Protein 8OM6 (pdb70)

Nearest PDB structures (foldseek):
  8om6-assembly1_A  TM=1.008E+00  e=1.829E-27  Homo sapiens
  8hu7-assembly1_A  TM=9.558E-01  e=2.546E-23  Homo sapiens
  8hue-assembly1_A  TM=9.552E-01  e=3.948E-23  Homo sapiens
  1ev2-assembly1_A  TM=9.806E-01  e=1.393E-22  Homo sapiens
  4fgf-assembly1_A  TM=9.990E-01  e=3.352E-21  Homo sapiens

InterPro domains:
  IPR002209 Fibroblast growth factor family [PF00167] (163-282)
  IPR002209 Fibroblast growth factor family [PR00263] (163-175)
  IPR002209 Fibroblast growth factor family [PR00263] (195-209)
  IPR002209 Fibroblast growth factor family [PR00263] (215-227)
  IPR002209 Fibroblast growth factor family [PR00263] (231-250)
  IPR002209 Fibroblast growth factor family [PS00247] (222-245)
  IPR002209 Fibroblast growth factor family [PTHR11486] (141-287)
  IPR002209 Fibroblast growth factor family [SM00442] (159-285)
  IPR008996 Cytokine IL1/FGF [SSF50353] (136-286)

Structure (mmCIF, N/CA/C/O backbone):
data_8OM6
#
_entry.id   8OM6
#
_cell.length_a   117.510
_cell.length_b   38.670
_cell.length_c   34.260
_cell.angle_alpha   90.00
_cell.angle_beta   104.64
_cell.angle_gamma   90.00
#
_symmetry.space_group_name_H-M   'C 1 2 1'
#
loop_
_entity.id
_entity.type
_entity.pdbx_description
1 polymer 'Fibroblast growth factor 2'
2 water water
#
loop_
_atom_site.group_PDB
_atom_site.id
_atom_site.type_symbol
_atom_site.label_atom_id
_atom_site.label_alt_id
_atom_site.label_comp_id
_atom_site.label_asym_id
_atom_site.label_entity_id
_atom_site.label_seq_id
_atom_site.pdbx_PDB_ins_code
_atom_site.Cartn_x
_atom_site.Cartn_y
_atom_site.Cartn_z
_atom_site.occupancy
_atom_site.B_iso_or_equiv
_atom_site.auth_seq_id
_atom_site.auth_comp_id
_atom_site.auth_asym_id
_atom_site.auth_atom_id
_atom_site.pdbx_PDB_model_num
ATOM 1 N N . PHE A 1 41 ? 0.168 -6.664 -18.414 1.00 38.36 21 PHE A N 1
ATOM 2 C CA . PHE A 1 41 ? -1.059 -7.446 -18.282 1.00 40.61 21 PHE A CA 1
ATOM 3 C C . PHE A 1 41 ? -2.293 -6.547 -18.217 1.00 39.05 21 PHE A C 1
ATOM 4 O O . PHE A 1 41 ? -2.247 -5.465 -17.629 1.00 43.68 21 PHE A O 1
ATOM 12 N N . PRO A 1 42 ? -3.392 -6.995 -18.821 1.00 36.63 22 PRO A N 1
ATOM 13 C CA . PRO A 1 42 ? -4.620 -6.195 -18.836 1.00 38.65 22 PRO A CA 1
ATOM 14 C C . PRO A 1 42 ? -5.189 -6.039 -17.437 1.00 43.36 22 PRO A C 1
ATOM 15 O O . PRO A 1 42 ? -4.797 -6.767 -16.511 1.00 35.83 22 PRO A O 1
ATOM 19 N N . PRO A 1 43 ? -6.111 -5.093 -17.242 1.00 43.09 23 PRO A N 1
ATOM 20 C CA . PRO A 1 43 ? -6.683 -4.885 -15.906 1.00 43.37 23 PRO A CA 1
ATOM 21 C C . PRO A 1 43 ? -7.370 -6.139 -15.388 1.00 42.94 23 PRO A C 1
ATOM 22 O O . PRO A 1 43 ? -7.947 -6.922 -16.147 1.00 39.43 23 PRO A O 1
ATOM 26 N N . GLY A 1 44 ? -7.298 -6.322 -14.070 1.00 43.91 24 GLY A N 1
ATOM 27 C CA . GLY A 1 44 ? -7.900 -7.463 -13.416 1.00 34.68 24 GLY A CA 1
ATOM 28 C C . GLY A 1 44 ? -7.069 -8.727 -13.423 1.00 34.60 24 GLY A C 1
ATOM 29 O O . GLY A 1 44 ? -7.536 -9.754 -12.912 1.00 36.98 24 GLY A O 1
ATOM 30 N N . HIS A 1 45 ? -5.853 -8.688 -13.979 1.00 31.87 25 HIS A N 1
ATOM 31 C CA . HIS A 1 45 ? -5.040 -9.897 -14.079 1.00 26.44 25 HIS A CA 1
ATOM 32 C C . HIS A 1 45 ? -4.646 -10.415 -12.700 1.00 33.85 25 HIS A C 1
ATOM 33 O O . HIS A 1 45 ? -4.823 -11.600 -12.396 1.00 33.10 25 HIS A O 1
ATOM 40 N N . PHE A 1 46 ? -4.100 -9.543 -11.858 1.00 35.22 26 PHE A N 1
ATOM 41 C CA . PHE A 1 46 ? -3.695 -9.920 -10.511 1.00 33.34 26 PHE A CA 1
ATOM 42 C C . PHE A 1 46 ? -4.859 -9.693 -9.552 1.00 39.54 26 PHE A C 1
ATOM 43 O O . PHE A 1 46 ? -5.420 -8.594 -9.493 1.00 42.59 26 PHE A O 1
ATOM 51 N N . LY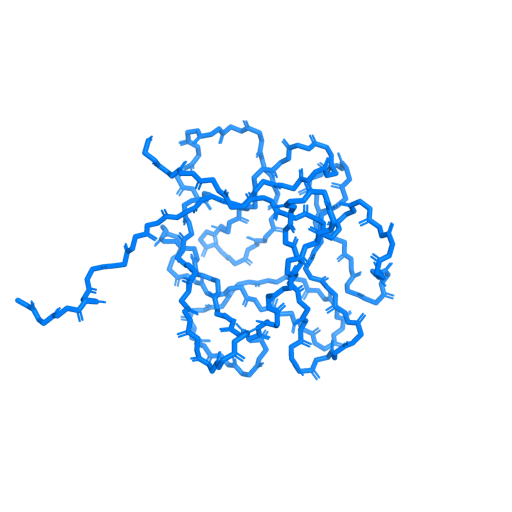S A 1 47 ? -5.235 -10.742 -8.826 1.00 36.67 27 LYS A N 1
ATOM 52 C CA . LYS A 1 47 ? -6.391 -10.694 -7.940 1.00 34.17 27 LYS A CA 1
ATOM 53 C C . LYS A 1 47 ? -5.973 -10.248 -6.544 1.00 37.16 27 LYS A C 1
ATOM 54 O O . LYS A 1 47 ? -4.973 -10.723 -5.998 1.00 3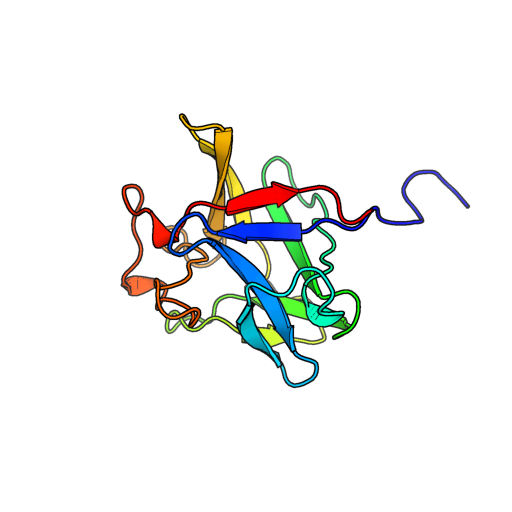5.78 27 LYS A O 1
ATOM 60 N N . ASP A 1 48 ? -6.756 -9.342 -5.968 1.00 35.36 28 ASP A N 1
ATOM 61 C CA . ASP A 1 48 ? -6.469 -8.798 -4.645 1.00 33.17 28 ASP A CA 1
ATOM 62 C C . ASP A 1 48 ? -6.968 -9.760 -3.570 1.00 30.62 28 ASP A C 1
ATOM 63 O O . ASP A 1 48 ? -8.167 -10.054 -3.530 1.00 37.70 28 ASP A O 1
ATOM 68 N N . PRO A 1 49 ? -6.105 -10.262 -2.692 1.00 23.75 29 PRO A N 1
ATOM 69 C CA . PRO A 1 49 ? -6.563 -11.226 -1.684 1.00 27.33 29 PRO A CA 1
ATOM 70 C C . PRO A 1 49 ? -7.317 -10.560 -0.541 1.00 27.20 29 PRO A C 1
ATOM 71 O O . PRO A 1 49 ? -7.145 -9.376 -0.243 1.00 26.82 29 PRO A O 1
ATOM 75 N N . LYS A 1 50 ? -8.169 -11.357 0.107 1.00 21.12 30 LYS A N 1
ATOM 76 C CA . LYS A 1 50 ? -8.988 -10.878 1.208 1.00 21.83 30 LYS A CA 1
ATOM 77 C C . LYS A 1 50 ? -9.057 -11.951 2.282 1.00 17.89 30 LYS A C 1
ATOM 78 O O . LYS A 1 50 ? -8.762 -13.120 2.040 1.00 19.69 30 LYS A O 1
ATOM 84 N N . LEU A 1 51 ? -9.435 -11.536 3.488 1.00 18.25 31 LEU A N 1
ATOM 85 C CA . LEU A 1 51 ? -9.780 -12.458 4.563 1.00 17.80 31 LEU A CA 1
ATOM 86 C C . LEU A 1 51 ? -11.288 -12.412 4.747 1.00 19.15 31 LEU A C 1
ATOM 87 O O . LEU A 1 51 ? -11.920 -11.394 4.453 1.00 19.64 31 LEU A O 1
ATOM 92 N N . LEU A 1 52 ? -11.864 -13.518 5.221 1.00 16.82 32 LEU A N 1
ATOM 93 C CA . LEU A 1 52 ? -13.284 -13.549 5.587 1.00 17.95 32 LEU A CA 1
ATOM 94 C C . LEU A 1 52 ? -13.392 -13.877 7.072 1.00 17.07 32 LEU A C 1
ATOM 95 O O . LEU A 1 52 ? -13.137 -15.019 7.478 1.00 17.19 32 LEU A O 1
ATOM 100 N N . TYR A 1 53 ? -13.819 -12.894 7.866 1.00 16.67 33 TYR A N 1
ATOM 101 C CA . TYR A 1 53 ? -13.872 -13.010 9.321 1.00 17.12 33 TYR A CA 1
ATOM 102 C C . TYR A 1 53 ? -15.289 -13.371 9.747 1.00 17.20 33 TYR A C 1
ATOM 103 O O . TYR A 1 53 ? -16.227 -12.585 9.539 1.00 16.93 33 TYR A O 1
ATOM 112 N N . CYS A 1 54 ? -15.445 -14.560 10.333 1.00 17.20 34 CYS A N 1
ATOM 113 C CA . CYS A 1 54 ? -16.753 -15.010 10.789 1.00 19.54 34 CYS A CA 1
ATOM 114 C C . CYS A 1 54 ? -17.081 -14.417 12.149 1.00 20.48 34 CYS A C 1
ATOM 115 O O . CYS A 1 54 ? -16.309 -14.568 13.108 1.00 22.32 34 CYS A O 1
ATOM 118 N N . LYS A 1 55 ? -18.236 -13.765 12.237 1.00 21.82 35 LYS A N 1
ATOM 119 C CA . LYS A 1 55 ? -18.648 -13.156 13.494 1.00 22.37 35 LYS A CA 1
ATOM 120 C C . LYS A 1 55 ? -18.847 -14.184 14.596 1.00 21.90 35 LYS A C 1
ATOM 121 O O . LYS A 1 55 ? -18.712 -13.840 15.778 1.00 25.30 35 LYS A O 1
ATOM 127 N N . ASN A 1 56 ? -19.113 -15.443 14.250 1.00 22.95 36 ASN A N 1
ATOM 128 C CA . ASN A 1 56 ? -19.473 -16.477 15.224 1.00 22.58 36 ASN A CA 1
ATOM 129 C C . ASN A 1 56 ? -18.199 -17.087 15.811 1.00 24.81 36 ASN A C 1
ATOM 130 O O . ASN A 1 56 ? -17.714 -18.136 15.386 1.00 29.87 36 ASN A O 1
ATOM 135 N N . GLY A 1 57 ? -17.655 -16.411 16.824 1.00 24.40 37 GLY A N 1
ATOM 136 C CA . GLY A 1 57 ? -16.420 -16.828 17.457 1.00 27.03 37 GLY A CA 1
ATOM 137 C C . GLY A 1 57 ? -15.186 -16.086 16.994 1.00 24.45 37 GLY A C 1
ATOM 138 O O . GLY A 1 57 ? -14.129 -16.220 17.629 1.00 25.04 37 GLY A O 1
ATOM 139 N N . GLY A 1 58 ? -15.281 -15.317 15.911 1.00 22.97 38 GLY A N 1
ATOM 140 C CA . GLY A 1 58 ? -14.170 -14.521 15.440 1.00 22.42 38 GLY A CA 1
ATOM 141 C C . GLY A 1 58 ? -13.075 -15.343 14.800 1.00 23.98 38 GLY A C 1
ATOM 142 O O . GLY A 1 58 ? -11.909 -15.255 15.194 1.00 27.37 38 GLY A O 1
ATOM 143 N N . PHE A 1 59 ? -13.433 -16.149 13.804 1.00 20.60 39 PHE A N 1
ATOM 144 C CA . PHE A 1 59 ? -12.500 -16.999 13.086 1.00 22.01 39 PHE A CA 1
ATOM 145 C C . PHE A 1 59 ? -12.397 -16.532 11.646 1.00 18.45 39 PHE A C 1
ATOM 146 O O . PHE A 1 59 ? -13.410 -16.198 11.017 1.00 21.36 39 PHE A O 1
ATOM 154 N N . PHE A 1 60 ? -11.191 -16.558 11.113 1.00 19.08 40 PHE A N 1
ATOM 155 C CA . PHE A 1 60 ? -11.005 -16.368 9.683 1.00 17.10 40 PHE A CA 1
ATOM 156 C C . PHE A 1 60 ? -11.233 -17.688 8.975 1.00 20.30 40 PHE A C 1
ATOM 157 O O . PHE A 1 60 ? -10.758 -18.736 9.421 1.00 21.39 40 PHE A O 1
ATOM 165 N N . LEU A 1 61 ? -11.984 -17.642 7.871 1.00 18.24 41 LEU A N 1
ATOM 166 C CA . LEU A 1 61 ? -12.211 -18.835 7.075 1.00 16.84 41 LEU A CA 1
ATOM 167 C C . LEU A 1 61 ? -10.888 -19.330 6.503 1.00 16.42 41 LEU A C 1
ATOM 168 O O . LEU A 1 61 ? -10.101 -18.549 5.958 1.00 17.81 41 LEU A O 1
ATOM 173 N N . ARG A 1 62 ? -10.661 -20.634 6.603 1.00 19.21 42 ARG A N 1
ATOM 174 C CA . ARG A 1 62 ? -9.379 -21.234 6.256 1.00 18.63 42 ARG A CA 1
ATOM 175 C C . ARG A 1 62 ? -9.611 -22.404 5.315 1.00 19.08 42 ARG A C 1
ATOM 176 O O . ARG A 1 62 ? -10.462 -23.259 5.586 1.00 21.44 42 ARG A O 1
ATOM 184 N N . ILE A 1 63 ? -8.854 -22.453 4.223 1.00 19.48 43 ILE A N 1
ATOM 185 C CA . ILE A 1 63 ? -8.958 -23.508 3.225 1.00 19.35 43 ILE A CA 1
ATOM 186 C C . ILE A 1 63 ? -7.618 -24.241 3.177 1.00 20.87 43 ILE A C 1
ATOM 187 O O . ILE A 1 63 ? -6.593 -23.658 2.792 1.00 22.30 43 ILE A O 1
ATOM 192 N N . HIS A 1 64 ? -7.616 -25.516 3.577 1.00 21.87 44 HIS A N 1
ATOM 193 C CA . HIS A 1 64 ? -6.386 -26.289 3.721 1.00 23.22 44 HIS A CA 1
ATOM 194 C C . HIS A 1 64 ? -5.991 -26.928 2.398 1.00 27.32 44 HIS A C 1
ATOM 195 O O . HIS A 1 64 ? -6.842 -27.178 1.540 1.00 25.94 44 HIS A O 1
ATOM 202 N N . PRO A 1 65 ? -4.696 -27.232 2.217 1.00 29.89 45 PRO A N 1
ATOM 203 C CA . PRO A 1 65 ? -4.261 -27.902 0.977 1.00 27.15 45 PRO A CA 1
ATOM 204 C C . PRO A 1 65 ? -4.975 -29.213 0.678 1.00 26.96 45 PRO A C 1
ATOM 205 O O . PRO A 1 65 ? -5.116 -29.564 -0.500 1.00 32.37 45 PRO A O 1
ATOM 209 N N . ASP A 1 66 ? -5.426 -29.951 1.692 1.00 31.15 46 ASP A N 1
ATOM 210 C CA . ASP A 1 66 ? -6.125 -31.210 1.452 1.00 32.22 46 ASP A CA 1
ATOM 211 C C . ASP A 1 66 ? -7.618 -31.041 1.186 1.00 33.17 46 ASP A C 1
ATOM 212 O O . ASP A 1 66 ? -8.305 -32.041 0.952 1.00 35.81 46 ASP A O 1
ATOM 217 N N . GLY A 1 67 ? -8.138 -29.813 1.221 1.00 31.29 47 GLY A N 1
ATOM 218 C CA . GLY A 1 67 ? -9.532 -29.562 0.920 1.00 29.25 47 GLY A CA 1
ATOM 219 C C . GLY A 1 67 ? -10.410 -29.327 2.127 1.00 29.74 47 GLY A C 1
ATOM 220 O O . GLY A 1 67 ? -11.585 -28.978 1.957 1.00 26.80 47 GLY A O 1
ATOM 221 N N . ARG A 1 68 ? -9.886 -29.507 3.334 1.00 26.03 48 ARG A N 1
ATOM 222 C CA . ARG A 1 68 ? -10.673 -29.245 4.530 1.00 24.92 48 ARG A CA 1
ATOM 223 C C . ARG A 1 68 ? -10.895 -27.747 4.700 1.00 24.62 48 ARG A C 1
ATOM 224 O O . ARG A 1 68 ? -10.025 -26.927 4.382 1.00 22.56 48 ARG A O 1
ATOM 232 N N . VAL A 1 69 ? -12.073 -27.397 5.209 1.00 20.92 49 VAL A N 1
ATOM 233 C CA . VAL A 1 69 ? -12.461 -26.016 5.462 1.00 19.69 49 VAL A CA 1
ATOM 234 C C . VAL A 1 69 ? -12.790 -25.884 6.941 1.00 22.04 49 VAL A C 1
ATOM 235 O O . VAL A 1 69 ? -13.569 -26.684 7.476 1.00 24.11 49 VAL A O 1
ATOM 239 N N . ASP A 1 70 ? -12.221 -24.874 7.591 1.00 20.15 50 ASP A N 1
ATOM 240 C CA . ASP A 1 70 ? -12.504 -24.573 8.991 1.00 23.03 50 ASP A CA 1
ATOM 241 C C . ASP A 1 70 ? -12.209 -23.092 9.239 1.00 20.98 50 ASP A C 1
ATOM 242 O O . ASP A 1 70 ? -12.206 -22.289 8.306 1.00 20.13 50 ASP A O 1
ATOM 247 N N . GLY A 1 71 ? -11.946 -22.742 10.499 1.00 21.12 51 GLY A N 1
ATOM 248 C CA . GLY A 1 71 ? -11.605 -21.377 10.843 1.00 20.89 51 GLY A CA 1
ATOM 249 C C . GLY A 1 71 ? -10.446 -21.356 11.822 1.00 22.22 51 GLY A C 1
ATOM 250 O O . GLY A 1 71 ? -10.185 -22.337 12.528 1.00 27.61 51 GLY A O 1
ATOM 251 N N . THR A 1 72 ? -9.747 -20.219 11.856 1.00 22.33 52 THR A N 1
ATOM 252 C CA . THR A 1 72 ? -8.659 -20.007 12.811 1.00 22.12 52 THR A CA 1
ATOM 253 C C . THR A 1 72 ? -8.601 -18.535 13.191 1.00 23.10 52 THR A C 1
ATOM 254 O O . THR A 1 72 ? -8.989 -17.661 12.410 1.00 24.10 52 THR A O 1
ATOM 258 N N . ARG A 1 73 ? -8.104 -18.260 14.401 1.00 23.21 53 ARG A N 1
ATOM 259 C CA . ARG A 1 73 ? -7.893 -16.891 14.860 1.00 24.02 53 ARG A CA 1
ATOM 260 C C . ARG A 1 73 ? -6.502 -16.361 14.552 1.00 23.99 53 ARG A C 1
ATOM 261 O O . ARG A 1 73 ? -6.215 -15.201 14.865 1.00 33.61 53 ARG A O 1
ATOM 269 N N . ASP A 1 74 ? -5.634 -17.165 13.961 1.00 24.88 54 ASP A N 1
ATOM 270 C CA . ASP A 1 74 ? -4.279 -16.723 13.653 1.00 27.01 54 ASP A CA 1
ATOM 271 C C . ASP A 1 74 ? -4.303 -16.011 12.304 1.00 28.69 54 ASP A C 1
ATOM 272 O O . ASP A 1 74 ? -4.398 -16.657 11.257 1.00 26.72 54 ASP A O 1
ATOM 277 N N . LYS A 1 75 ? -4.190 -14.679 12.336 1.00 29.90 55 LYS A N 1
ATOM 278 C CA . LYS A 1 75 ? -4.190 -13.870 11.121 1.00 25.05 55 LYS A CA 1
ATOM 279 C C . LYS A 1 75 ? -2.968 -14.122 10.247 1.00 33.05 55 LYS A C 1
ATOM 280 O O . LYS A 1 75 ? -2.979 -13.755 9.067 1.00 29.91 55 LYS A O 1
ATOM 286 N N A SER A 1 76 ? -1.921 -14.733 10.797 0.42 27.68 56 SER A N 1
ATOM 287 N N B SER A 1 76 ? -1.919 -14.729 10.793 0.58 27.62 56 SER A N 1
ATOM 288 C CA A SER A 1 76 ? -0.720 -15.065 10.046 0.42 29.81 56 SER A CA 1
ATOM 289 C CA B SER A 1 76 ? -0.725 -15.057 10.027 0.58 29.84 56 SER A CA 1
ATOM 290 C C A SER A 1 76 ? -0.819 -16.397 9.315 0.42 26.99 56 SER A C 1
ATOM 291 C C B SER A 1 76 ? -0.798 -16.424 9.358 0.58 26.91 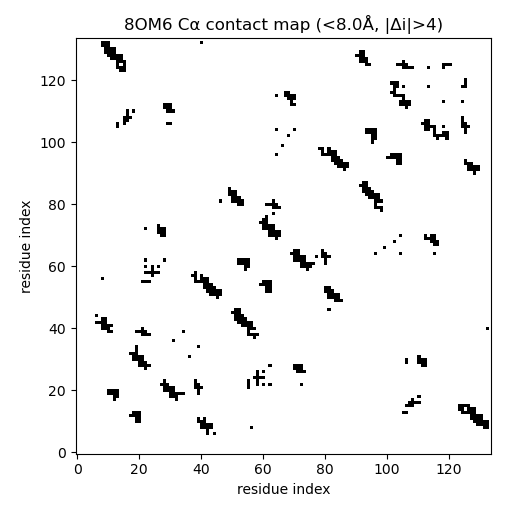56 SER A C 1
ATOM 292 O O A SER A 1 76 ? 0.110 -16.752 8.584 0.42 28.66 56 SER A O 1
ATOM 293 O O B SER A 1 76 ? 0.171 -16.832 8.713 0.58 28.91 56 SER A O 1
ATOM 298 N N . ASP A 1 77 ? -1.912 -17.135 9.483 1.00 24.84 57 ASP A N 1
ATOM 299 C CA . ASP A 1 77 ? -2.023 -18.445 8.852 1.00 25.73 57 ASP A CA 1
ATOM 300 C C . ASP A 1 77 ? -2.059 -18.273 7.335 1.00 26.30 57 ASP A C 1
ATOM 301 O O . ASP A 1 77 ? -2.883 -17.506 6.821 1.00 23.45 57 ASP A O 1
ATOM 306 N N . PRO A 1 78 ? -1.177 -18.937 6.584 1.00 20.04 58 PRO A N 1
ATOM 307 C CA . PRO A 1 78 ? -1.146 -18.715 5.132 1.00 20.67 58 PRO A CA 1
ATOM 308 C C . PRO A 1 78 ? -2.418 -19.143 4.447 1.00 22.60 58 PRO A C 1
ATOM 309 O O . PRO A 1 78 ? -2.705 -18.663 3.345 1.00 22.48 58 PRO A O 1
ATOM 313 N N . PHE A 1 79 ? -3.190 -20.022 5.068 1.00 22.74 59 PHE A N 1
ATO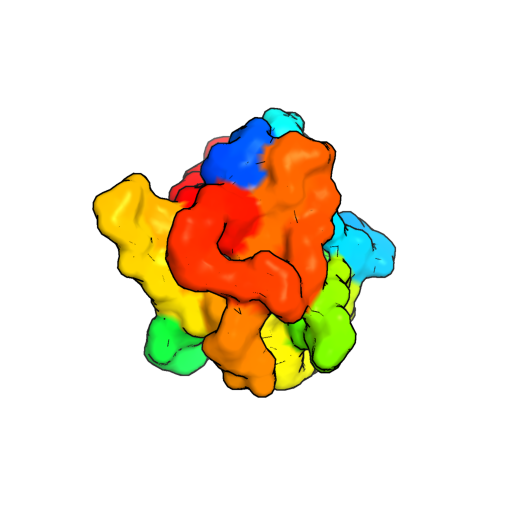M 314 C CA . PHE A 1 79 ? -4.336 -20.629 4.408 1.00 19.96 59 PHE A CA 1
ATOM 315 C C . PHE A 1 79 ? -5.628 -19.842 4.570 1.00 17.66 59 PHE A C 1
ATOM 316 O O . PHE A 1 79 ? -6.680 -20.323 4.133 1.00 21.78 59 PHE A O 1
ATOM 324 N N . ILE A 1 80 ? -5.583 -18.646 5.163 1.00 16.78 60 ILE A N 1
ATOM 325 C CA . ILE A 1 80 ? -6.771 -17.797 5.265 1.00 17.03 60 ILE A CA 1
ATOM 326 C C . ILE A 1 80 ? -6.817 -16.713 4.202 1.00 18.61 60 ILE A C 1
ATOM 327 O O . ILE A 1 80 ? -7.803 -15.960 4.144 1.00 18.06 60 ILE A O 1
ATOM 332 N N . LYS A 1 81 ? -5.794 -16.612 3.354 1.00 17.71 61 LYS A N 1
ATOM 333 C CA . LYS A 1 81 ? -5.802 -15.633 2.275 1.00 18.40 61 LYS A CA 1
ATOM 334 C C . LYS A 1 81 ? -6.658 -16.161 1.129 1.00 19.24 61 LYS A C 1
ATOM 335 O O . LYS A 1 81 ? -6.362 -17.216 0.559 1.00 19.01 61 LYS A O 1
ATOM 341 N N . LEU A 1 82 ? -7.723 -15.435 0.804 1.00 18.49 62 LEU A N 1
ATOM 342 C CA . LEU A 1 82 ? -8.722 -15.876 -0.161 1.00 15.11 62 LEU A CA 1
ATOM 343 C C . LEU A 1 82 ? -8.792 -14.913 -1.337 1.00 19.86 62 LEU A C 1
ATOM 344 O O . LEU A 1 82 ? -8.469 -13.730 -1.225 1.00 24.15 62 LEU A O 1
ATOM 349 N N . GLN A 1 83 ? -9.241 -15.427 -2.478 1.00 17.44 63 GLN A N 1
ATOM 350 C CA . GLN A 1 83 ? -9.623 -14.590 -3.608 1.00 19.35 63 GLN A CA 1
ATOM 351 C C . GLN A 1 83 ? -11.127 -14.696 -3.789 1.00 19.38 63 GLN A C 1
ATOM 352 O O . GLN A 1 83 ? -11.651 -15.800 -3.980 1.00 22.21 63 GLN A O 1
ATOM 358 N N A LEU A 1 84 ? -11.812 -13.564 -3.691 0.51 20.85 64 LEU A N 1
ATOM 359 N N B LEU A 1 84 ? -11.815 -13.558 -3.751 0.49 20.87 64 LEU A N 1
ATOM 360 C CA A LEU A 1 84 ? -13.252 -13.490 -3.928 0.51 20.72 64 LEU A CA 1
ATOM 361 C CA B LEU A 1 84 ? -13.274 -13.501 -3.910 0.49 20.72 64 LEU A CA 1
ATOM 362 C C A LEU A 1 84 ? -13.423 -12.922 -5.325 0.51 24.88 64 LEU A C 1
ATOM 363 C C B LEU A 1 84 ? -13.574 -12.913 -5.287 0.49 24.67 64 LEU A C 1
ATOM 364 O O A LEU A 1 84 ? -13.250 -11.721 -5.547 0.51 29.66 64 LEU A O 1
ATOM 365 O O B LEU A 1 84 ? -13.672 -11.696 -5.452 0.49 29.42 64 LEU A O 1
ATOM 374 N N . GLN A 1 85 ? -13.734 -13.794 -6.273 1.00 24.13 65 GLN A N 1
ATOM 375 C CA . GLN A 1 85 ? -13.835 -13.410 -7.673 1.00 25.75 65 GLN A CA 1
ATOM 376 C C . GLN A 1 85 ? -15.296 -13.192 -8.029 1.00 24.79 65 GLN A C 1
ATOM 377 O O . GLN A 1 85 ? -16.127 -14.087 -7.842 1.00 25.18 65 GLN A O 1
ATOM 383 N N . ALA A 1 86 ? -15.608 -12.008 -8.548 1.00 28.83 66 ALA A N 1
ATOM 384 C CA . ALA A 1 86 ? -16.948 -11.751 -9.045 1.00 31.68 66 ALA A CA 1
ATOM 385 C C . ALA A 1 86 ? -17.203 -12.614 -10.272 1.00 31.41 66 ALA A C 1
ATOM 386 O O . ALA A 1 86 ? -16.414 -12.615 -11.222 1.00 34.67 66 ALA A O 1
ATOM 388 N N . GLU A 1 87 ? -18.294 -13.370 -10.237 1.00 29.59 67 GLU A N 1
ATOM 389 C CA . GLU A 1 87 ? -18.700 -14.160 -11.388 1.00 34.07 67 GLU A CA 1
ATOM 390 C C . GLU A 1 87 ? -19.864 -13.431 -12.051 1.00 30.68 67 GLU A C 1
ATOM 391 O O . GLU A 1 87 ? -19.661 -12.362 -12.634 1.00 42.35 67 GLU A O 1
ATOM 397 N N . GLU A 1 88 ? -21.081 -13.951 -11.961 1.00 37.30 68 GLU A N 1
ATOM 398 C CA . GLU A 1 88 ? -22.189 -13.123 -12.412 1.00 34.39 68 GLU A CA 1
ATOM 399 C C . GLU A 1 88 ? -22.552 -12.104 -11.329 1.00 39.26 68 GLU A C 1
ATOM 400 O O . GLU A 1 88 ? -22.054 -12.152 -10.204 1.00 35.56 68 GLU A O 1
ATOM 406 N N . ARG A 1 89 ? -23.420 -11.160 -11.684 1.00 30.81 69 ARG A N 1
ATOM 407 C CA . ARG A 1 89 ? -23.756 -10.066 -10.776 1.00 27.80 69 ARG A CA 1
ATOM 408 C C . ARG A 1 89 ? -24.269 -10.603 -9.445 1.00 34.07 69 ARG A C 1
ATOM 409 O O . ARG A 1 89 ? -25.233 -11.371 -9.403 1.00 33.47 69 ARG A O 1
ATOM 417 N N . GLY A 1 90 ? -23.620 -10.192 -8.356 1.00 32.58 70 GLY A N 1
ATOM 418 C CA . GLY A 1 90 ? -24.017 -10.610 -7.026 1.00 31.93 70 GLY A CA 1
ATOM 419 C C . GLY A 1 90 ? -23.571 -11.996 -6.626 1.00 22.49 70 GLY A C 1
ATOM 420 O O . GLY A 1 90 ? -23.990 -12.482 -5.567 1.00 23.54 70 GLY A O 1
ATOM 421 N N . VAL A 1 91 ? -22.754 -12.648 -7.442 1.00 23.81 71 VAL A N 1
ATOM 422 C CA . VAL A 1 91 ? -22.289 -14.009 -7.218 1.00 22.70 71 VAL A CA 1
ATOM 423 C C . VAL A 1 91 ? -20.769 -13.993 -7.201 1.00 23.80 71 VAL A C 1
ATOM 424 O O . VAL A 1 91 ? -20.139 -13.255 -7.967 1.00 24.21 71 VAL A O 1
ATOM 428 N N . VAL A 1 92 ? -20.176 -14.786 -6.308 1.00 20.33 72 VAL A N 1
ATOM 429 C CA . VAL A 1 92 ? -18.730 -14.912 -6.227 1.00 19.23 72 VAL A CA 1
ATOM 430 C C . VAL A 1 92 ? -18.347 -16.381 -6.189 1.00 17.10 72 VAL A C 1
ATOM 431 O O . VAL A 1 92 ? -19.162 -17.258 -5.886 1.00 19.51 72 VAL A O 1
ATOM 435 N N . SER A 1 93 ? -17.080 -16.639 -6.491 1.00 17.32 73 SER A N 1
ATOM 436 C CA . SER A 1 93 ? -16.404 -17.842 -6.047 1.00 17.35 73 SER A CA 1
ATOM 437 C C . SER A 1 93 ? -15.357 -17.427 -5.022 1.00 18.69 73 SER A C 1
ATOM 438 O O . SER A 1 93 ? -14.970 -16.257 -4.956 1.00 19.58 73 SER A O 1
ATOM 441 N N . ILE A 1 94 ? -14.944 -18.391 -4.205 1.00 17.74 74 ILE A N 1
ATOM 442 C CA . ILE A 1 94 ? -14.061 -18.146 -3.061 1.00 19.28 74 ILE A CA 1
ATOM 443 C C . ILE A 1 94 ? -12.924 -19.153 -3.146 1.00 19.61 74 ILE A C 1
ATOM 444 O O . ILE A 1 94 ? -13.126 -20.352 -2.918 1.00 20.08 74 ILE A O 1
ATOM 449 N N . LYS A 1 95 ? -11.724 -18.675 -3.450 1.00 17.44 75 LYS A N 1
ATOM 450 C CA . LYS A 1 95 ? -10.572 -19.544 -3.667 1.00 19.92 75 LYS A CA 1
ATOM 451 C C . LYS A 1 95 ? -9.541 -19.352 -2.559 1.00 18.97 75 LYS A C 1
ATOM 452 O O . LYS A 1 95 ? -9.209 -18.219 -2.204 1.00 19.00 75 LYS A O 1
ATOM 458 N N . GLY A 1 96 ? -9.073 -20.457 -1.992 1.00 18.71 76 GLY A N 1
ATOM 459 C CA . GLY A 1 96 ? -7.931 -20.420 -1.089 1.00 17.03 76 GLY A CA 1
ATOM 460 C C . GLY A 1 96 ? -6.645 -20.249 -1.874 1.00 21.68 76 GLY A C 1
ATOM 461 O O . GLY A 1 96 ? -6.320 -21.102 -2.701 1.00 21.83 76 GLY A O 1
ATOM 462 N N . VAL A 1 97 ? -5.958 -19.122 -1.674 1.00 19.31 77 VAL A N 1
ATOM 463 C CA . VAL A 1 97 ? -4.774 -18.811 -2.486 1.00 19.47 77 VAL A CA 1
ATOM 464 C C . VAL A 1 97 ? -3.705 -19.894 -2.340 1.00 21.70 77 VAL A C 1
ATOM 465 O O . VAL A 1 97 ? -3.211 -20.441 -3.338 1.00 21.79 77 VAL A O 1
ATOM 469 N N . CYS A 1 98 ? -3.357 -20.233 -1.101 1.00 21.50 78 CYS A N 1
ATOM 470 C CA . CYS A 1 98 ? -2.240 -21.151 -0.875 1.00 20.45 78 CYS A CA 1
ATOM 471 C C . CYS A 1 98 ? -2.636 -22.598 -1.145 1.00 28.10 78 CYS A C 1
ATOM 472 O O . CYS A 1 98 ? -1.836 -23.374 -1.681 1.00 31.48 78 CYS A O 1
ATOM 475 N N . ALA A 1 99 ? -3.862 -22.983 -0.779 1.00 25.74 79 ALA A N 1
ATOM 476 C CA . ALA A 1 99 ? -4.329 -24.329 -1.076 1.00 23.99 79 ALA A CA 1
ATOM 477 C C . ALA A 1 99 ? -4.588 -24.539 -2.558 1.00 21.62 79 ALA A C 1
ATOM 478 O O . ALA A 1 99 ? -4.635 -25.689 -3.008 1.00 30.08 79 ALA A O 1
ATOM 480 N N . ASN A 1 100 ? -4.802 -23.460 -3.316 1.00 23.71 80 ASN A N 1
ATOM 481 C CA . ASN A 1 100 ? -5.198 -23.514 -4.720 1.00 25.83 80 ASN A CA 1
ATOM 482 C C . ASN A 1 100 ? -6.454 -24.367 -4.930 1.00 30.87 80 ASN A C 1
ATOM 483 O O . ASN A 1 100 ? -6.524 -25.209 -5.826 1.00 32.61 80 ASN A O 1
ATOM 488 N N . ARG A 1 101 ? -7.471 -24.125 -4.098 1.00 25.69 81 ARG A N 1
ATOM 489 C CA . ARG A 1 101 ? -8.728 -24.862 -4.155 1.00 24.49 81 ARG A CA 1
ATOM 490 C C . ARG A 1 101 ? -9.893 -23.903 -3.942 1.00 22.40 81 ARG A C 1
ATOM 491 O O . ARG A 1 101 ? -9.779 -22.917 -3.205 1.00 21.98 81 ARG A O 1
ATOM 499 N N . TYR A 1 102 ? -11.025 -24.228 -4.568 1.00 22.94 82 TYR A N 1
ATOM 500 C CA . TYR A 1 102 ? -12.245 -23.425 -4.518 1.00 21.37 82 TYR A CA 1
ATOM 501 C C . TYR A 1 102 ? -13.193 -23.960 -3.451 1.00 22.06 82 TYR A C 1
ATOM 502 O O . TYR A 1 102 ? -13.425 -25.171 -3.366 1.00 24.78 82 TYR A O 1
ATOM 511 N N . LEU A 1 103 ? -13.741 -23.053 -2.650 1.00 19.56 83 LEU A N 1
ATOM 512 C CA . LEU A 1 103 ? -14.769 -23.437 -1.689 1.00 19.92 83 LEU A CA 1
ATOM 513 C C . LEU A 1 103 ? -16.001 -23.971 -2.417 1.00 20.08 83 LEU A C 1
ATOM 514 O O . LEU A 1 103 ? -16.488 -23.361 -3.374 1.00 18.90 83 LEU A O 1
ATOM 519 N N . ALA A 1 104 ? -16.508 -25.113 -1.956 1.00 19.25 84 ALA A N 1
ATOM 520 C CA . ALA A 1 104 ? -17.724 -25.683 -2.524 1.00 19.08 84 ALA A CA 1
ATOM 521 C C . ALA A 1 104 ? -18.618 -26.193 -1.410 1.00 19.05 84 ALA A C 1
ATOM 522 O O . ALA A 1 104 ? -18.151 -26.603 -0.345 1.00 23.02 84 ALA A O 1
ATOM 524 N N . MET A 1 105 ? -19.913 -26.175 -1.663 1.00 19.24 85 MET A N 1
ATOM 525 C CA A MET A 1 105 ? -20.908 -26.758 -0.770 0.43 22.62 85 MET A CA 1
ATOM 526 C CA B MET A 1 105 ? -20.857 -26.802 -0.759 0.57 22.70 85 MET A CA 1
ATOM 527 C C . MET A 1 105 ? -21.474 -27.992 -1.466 1.00 20.09 85 MET A C 1
ATOM 528 O O . MET A 1 105 ? -22.028 -27.866 -2.560 1.00 21.05 85 MET A O 1
ATOM 537 N N . LYS A 1 106 ? -21.325 -29.157 -0.846 1.00 20.28 86 LYS A N 1
ATOM 538 C CA . LYS A 1 106 ? -21.801 -30.426 -1.379 1.00 21.99 86 LYS A CA 1
ATOM 539 C C . LYS A 1 106 ? -23.308 -30.559 -1.168 1.00 21.60 86 LYS A C 1
ATOM 540 O O . LYS A 1 106 ? -23.906 -29.884 -0.328 1.00 19.77 86 LYS A O 1
ATOM 546 N N A GLU A 1 107 ? -23.919 -31.465 -1.936 0.50 22.27 87 GLU A N 1
ATOM 547 N N B GLU A 1 107 ? -23.906 -31.488 -1.922 0.50 22.25 87 GLU A N 1
ATOM 548 C CA A GLU A 1 107 ? -25.367 -31.660 -1.863 0.50 23.52 87 GLU A CA 1
ATOM 549 C CA B GLU A 1 107 ? -25.353 -31.692 -1.875 0.50 23.54 87 GLU A CA 1
ATOM 550 C C A GLU A 1 107 ? -25.836 -32.199 -0.517 0.50 23.67 87 GLU A C 1
ATOM 551 C C B GLU A 1 107 ? -25.833 -32.202 -0.521 0.50 23.66 87 GLU A C 1
ATOM 552 O O A GLU A 1 107 ? -27.037 -32.140 -0.230 0.50 23.39 87 GLU A O 1
ATOM 553 O O B GLU A 1 107 ? -27.033 -32.128 -0.232 0.50 23.41 87 GLU A O 1
ATOM 564 N N . ASP A 1 108 ? -24.936 -32.714 0.315 1.00 22.38 88 ASP A N 1
ATOM 565 C CA . ASP A 1 108 ? -25.291 -33.106 1.666 1.00 22.89 88 ASP A CA 1
ATOM 566 C C . ASP A 1 108 ? -25.033 -32.004 2.692 1.00 22.78 88 ASP A C 1
ATOM 567 O O . ASP A 1 108 ? -25.230 -32.233 3.886 1.00 25.17 88 ASP A O 1
ATOM 572 N N . GLY A 1 109 ? -24.628 -30.808 2.245 1.00 19.67 89 GLY A N 1
ATOM 573 C CA . GLY A 1 109 ? -24.416 -29.677 3.128 1.00 18.27 89 GLY A CA 1
ATOM 574 C C . GLY A 1 109 ? -22.995 -29.504 3.634 1.00 19.78 89 GLY A C 1
ATOM 575 O O . GLY A 1 109 ? -22.722 -28.523 4.339 1.00 22.59 89 GLY A O 1
ATOM 576 N N . ARG A 1 110 ? -22.085 -30.417 3.309 1.00 19.22 90 ARG A N 1
ATOM 577 C CA . ARG A 1 110 ? -20.719 -30.322 3.796 1.00 21.09 90 ARG A CA 1
ATOM 578 C C . ARG A 1 110 ? -19.950 -29.266 3.019 1.00 19.86 90 ARG A C 1
ATOM 579 O O . ARG A 1 110 ? -20.099 -29.127 1.804 1.00 20.04 90 ARG A O 1
ATOM 587 N N . LEU A 1 111 ? -19.110 -28.529 3.735 1.00 21.94 91 LEU A N 1
ATOM 588 C CA A LEU A 1 111 ? -18.192 -27.581 3.124 0.39 24.48 91 LEU A CA 1
ATOM 589 C CA B LEU A 1 111 ? -18.184 -27.587 3.124 0.61 24.48 91 LEU A CA 1
ATOM 590 C C . LEU A 1 111 ? -16.874 -28.287 2.823 1.00 26.59 91 LEU A C 1
ATOM 591 O O . LEU A 1 111 ? -16.342 -29.017 3.667 1.00 26.62 91 LEU A O 1
ATOM 600 N N . TYR A 1 112 ? -16.348 -28.061 1.630 1.00 24.43 92 TYR A N 1
ATOM 601 C CA . TYR A 1 112 ? -15.033 -28.583 1.289 1.00 26.51 92 TYR A CA 1
ATOM 602 C C . TYR A 1 112 ? -14.447 -27.693 0.204 1.00 24.88 92 TYR A C 1
ATOM 603 O O . TYR A 1 112 ? -15.062 -26.707 -0.214 1.00 27.84 92 TYR A O 1
ATOM 612 N N . ALA A 1 113 ? -13.233 -28.017 -0.226 1.00 26.20 93 ALA A N 1
ATOM 613 C CA . ALA A 1 113 ? -12.581 -27.226 -1.255 1.00 26.11 93 ALA A CA 1
ATOM 614 C C . ALA A 1 113 ? -11.972 -28.145 -2.300 1.00 27.40 93 ALA A C 1
ATOM 615 O O . ALA A 1 113 ? -11.309 -29.128 -1.956 1.00 28.25 93 ALA A O 1
ATOM 617 N N . ILE A 1 114 ? -12.194 -27.816 -3.569 1.00 27.10 94 ILE A N 1
ATOM 618 C CA . ILE A 1 114 ? -11.817 -28.676 -4.683 1.00 27.32 94 ILE A CA 1
ATOM 619 C C . ILE A 1 114 ? -10.868 -27.923 -5.602 1.00 28.37 94 ILE A C 1
ATOM 620 O O . ILE A 1 114 ? -10.881 -26.691 -5.669 1.00 27.04 94 ILE A O 1
ATOM 625 N N . LYS A 1 115 ? -10.034 -28.681 -6.321 1.00 34.23 95 LYS A N 1
ATOM 626 C CA . LYS A 1 115 ? -9.029 -28.039 -7.162 1.00 32.76 95 LYS A CA 1
ATOM 627 C C . LYS A 1 115 ? -9.647 -27.374 -8.386 1.00 28.56 95 LYS A C 1
ATOM 628 O O . LYS A 1 115 ? -9.158 -26.328 -8.828 1.00 34.69 95 LYS A O 1
ATOM 634 N N . ASN A 1 116 ? -10.724 -27.935 -8.926 1.00 31.75 96 ASN A N 1
ATOM 635 C CA . ASN A 1 116 ? -11.339 -27.433 -10.147 1.00 29.91 96 ASN A CA 1
ATOM 636 C C . ASN A 1 116 ? -12.760 -26.952 -9.879 1.00 32.05 96 ASN A C 1
ATOM 637 O O . ASN A 1 116 ? -13.531 -27.620 -9.183 1.00 33.12 96 ASN A O 1
ATOM 642 N N A VAL A 1 117 ? -13.108 -25.800 -10.451 0.57 29.74 97 VAL A N 1
ATOM 643 N N B VAL A 1 117 ? -13.099 -25.790 -10.448 0.43 29.76 97 VAL A N 1
ATOM 644 C CA A VAL A 1 117 ? -14.392 -25.169 -10.162 0.57 28.65 97 VAL A CA 1
ATOM 645 C CA B VAL A 1 117 ? -14.406 -25.189 -10.205 0.43 28.70 97 VAL A CA 1
ATOM 646 C C A VAL A 1 117 ? -15.539 -25.992 -10.745 0.57 30.49 97 VAL A C 1
ATOM 647 C C B VAL A 1 117 ? -15.515 -26.097 -10.710 0.43 30.46 97 VAL A C 1
ATOM 648 O O A VAL A 1 117 ? -15.436 -26.556 -11.844 0.57 31.74 97 VAL A O 1
ATOM 649 O O B VAL A 1 117 ? -15.376 -26.788 -11.727 0.43 31.70 97 VAL A O 1
ATOM 656 N N . THR A 1 118 ? -16.630 -26.097 -9.984 1.00 28.17 98 THR A N 1
ATOM 657 C CA . THR A 1 118 ? -17.861 -26.756 -10.402 1.00 27.14 98 THR A CA 1
ATOM 658 C C . THR A 1 118 ? -19.022 -25.843 -10.032 1.00 28.44 98 THR A C 1
ATOM 659 O O . THR A 1 118 ? -18.831 -24.779 -9.430 1.00 25.76 98 THR A O 1
ATOM 663 N N . ASP A 1 119 ? -20.245 -26.275 -10.354 1.00 24.46 99 ASP A N 1
ATOM 664 C CA . ASP A 1 119 ? -21.405 -25.451 -10.038 1.00 23.57 99 ASP A CA 1
ATOM 665 C C . ASP A 1 119 ? -21.644 -25.322 -8.538 1.00 23.21 99 ASP A C 1
ATOM 666 O O . ASP A 1 119 ? -22.415 -24.447 -8.128 1.00 23.25 99 ASP A O 1
ATOM 671 N N . GLU A 1 120 ? -21.005 -26.161 -7.723 1.00 22.66 100 GLU A N 1
ATOM 672 C CA . GLU A 1 120 ? -21.120 -26.070 -6.272 1.00 20.77 100 GLU A CA 1
ATOM 673 C C . GLU A 1 120 ? -20.240 -24.980 -5.669 1.00 19.11 100 GLU A C 1
ATOM 674 O O . GLU A 1 120 ? -20.271 -24.782 -4.449 1.00 20.29 100 GLU A O 1
ATOM 680 N N . CYS A 1 121 ? -19.492 -24.257 -6.496 1.00 20.11 101 CYS A N 1
ATOM 681 C CA . CYS A 1 121 ? -18.496 -23.290 -6.052 1.00 18.37 101 CYS A CA 1
ATOM 682 C C . CYS A 1 121 ? -18.977 -21.845 -6.174 1.00 17.56 101 CYS A C 1
ATOM 683 O O . CYS A 1 121 ? -18.183 -20.920 -5.971 1.00 20.86 101 CYS A O 1
ATOM 686 N N . PHE A 1 122 ? -20.252 -21.620 -6.482 1.00 16.55 102 PHE A N 1
ATOM 687 C CA . PHE A 1 122 ? -20.780 -20.279 -6.695 1.00 16.99 102 PHE A CA 1
ATOM 688 C C . PHE A 1 122 ? -21.750 -19.886 -5.588 1.00 18.43 102 PHE A C 1
ATOM 689 O O . PHE A 1 122 ? -22.661 -20.651 -5.251 1.00 18.62 102 PHE A O 1
ATOM 697 N N . PHE A 1 123 ? -21.587 -18.669 -5.068 1.00 16.08 103 PHE A N 1
ATOM 698 C CA . PHE A 1 123 ? -22.328 -18.198 -3.903 1.00 15.26 103 PHE A CA 1
ATOM 699 C C . PHE A 1 123 ? -22.881 -16.804 -4.152 1.00 15.63 103 PHE A C 1
ATOM 700 O O . PHE A 1 123 ? -22.166 -15.924 -4.640 1.00 18.35 103 PHE A O 1
ATOM 708 N N . PHE A 1 124 ? -24.152 -16.606 -3.812 1.00 16.34 104 PHE A N 1
ATOM 709 C CA . PHE A 1 124 ? -24.699 -15.258 -3.726 1.00 18.31 104 PHE A CA 1
ATOM 710 C C . PHE A 1 124 ? -24.057 -14.518 -2.557 1.00 18.36 104 PHE A C 1
ATOM 711 O O . PHE A 1 124 ? -24.111 -14.987 -1.417 1.00 18.08 104 PHE A O 1
ATOM 719 N N . GLU A 1 125 ? -23.480 -13.348 -2.829 1.00 18.47 105 GLU A N 1
ATOM 720 C CA . GLU A 1 125 ? -22.929 -12.478 -1.794 1.00 18.32 105 GLU A CA 1
ATOM 721 C C . GLU A 1 125 ? -23.940 -11.374 -1.485 1.00 21.26 105 GLU A C 1
ATOM 722 O O . GLU A 1 125 ? -24.268 -10.571 -2.364 1.00 24.96 105 GLU A O 1
ATOM 728 N N . ARG A 1 126 ? -24.424 -11.327 -0.244 1.00 18.47 106 ARG A N 1
ATOM 729 C CA . ARG A 1 126 ? -25.459 -10.386 0.178 1.00 19.52 106 ARG A CA 1
ATOM 730 C C . ARG A 1 126 ? -24.959 -9.547 1.354 1.00 20.46 106 ARG A C 1
ATOM 731 O O . ARG A 1 126 ? -24.631 -10.087 2.419 1.00 20.55 106 ARG A O 1
ATOM 739 N N . LEU A 1 127 ? -24.938 -8.225 1.183 1.00 19.57 107 LEU A N 1
ATOM 740 C CA . LEU A 1 127 ? -24.596 -7.330 2.285 1.00 21.20 107 LEU A CA 1
ATOM 741 C C . LEU A 1 127 ? -25.706 -7.282 3.330 1.00 21.56 107 LEU A C 1
ATOM 742 O O . LEU A 1 127 ? -26.901 -7.180 2.999 1.00 20.10 107 LEU A O 1
ATOM 747 N N . GLU A 1 128 ? -25.314 -7.329 4.599 1.00 23.43 108 GLU A N 1
ATOM 748 C CA . GLU A 1 128 ? -26.212 -7.400 5.741 1.00 23.33 108 GLU A CA 1
ATOM 749 C C . GLU A 1 128 ? -26.236 -6.097 6.531 1.00 28.49 108 GLU A C 1
ATOM 750 O O . GLU A 1 128 ? -25.425 -5.186 6.322 1.00 28.96 108 GLU A O 1
ATOM 756 N N A GLU A 1 129 ? -27.178 -6.070 7.481 0.48 33.06 109 GLU A N 1
ATOM 757 N N B GLU A 1 129 ? -27.191 -6.028 7.464 0.52 33.07 109 GLU A N 1
ATOM 758 C CA A GLU A 1 129 ? -27.494 -4.875 8.258 0.48 35.09 109 GLU A CA 1
ATOM 7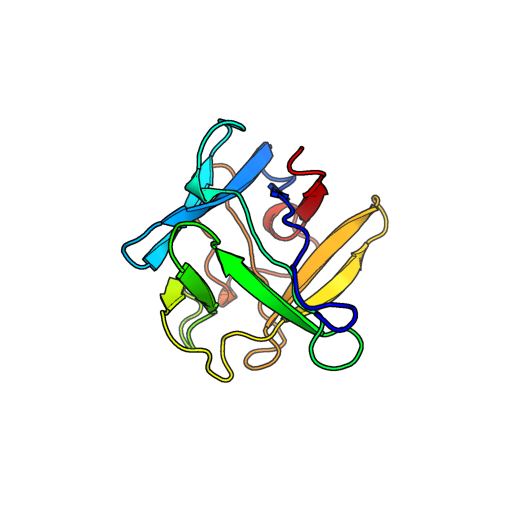59 C CA B GLU A 1 129 ? -27.446 -4.792 8.199 0.52 35.10 109 GLU A CA 1
ATOM 760 C C A GLU A 1 129 ? -26.312 -4.428 9.108 0.48 36.86 109 GLU A C 1
ATOM 761 C C B GLU A 1 129 ? -26.273 -4.404 9.094 0.52 36.89 109 GLU A C 1
ATOM 762 O O A GLU A 1 129 ? -26.093 -3.226 9.297 0.48 38.95 109 GLU A O 1
ATOM 763 O O B GLU A 1 129 ? -26.010 -3.210 9.280 0.52 39.00 109 GLU A O 1
ATOM 774 N N . ASN A 1 130 ? -25.548 -5.381 9.640 1.00 38.64 110 ASN A N 1
ATOM 775 C CA . ASN A 1 130 ? -24.427 -5.095 10.527 1.00 39.95 110 ASN A CA 1
ATOM 776 C C . ASN A 1 130 ? -23.097 -4.946 9.792 1.00 40.73 110 ASN A C 1
ATOM 777 O O . ASN A 1 130 ? -22.040 -5.039 10.428 1.00 41.44 110 ASN A O 1
ATOM 782 N N . ASN A 1 131 ? -23.126 -4.713 8.480 1.00 39.41 111 ASN A N 1
ATOM 783 C CA . ASN A 1 131 ? -21.970 -4.485 7.600 1.00 32.27 111 ASN A CA 1
ATOM 784 C C . ASN A 1 131 ? -21.249 -5.774 7.204 1.00 32.99 111 ASN A C 1
ATOM 785 O O . ASN A 1 131 ? -20.311 -5.717 6.421 1.00 28.98 111 ASN A O 1
ATOM 790 N N . TYR A 1 132 ? -21.666 -6.926 7.709 1.00 32.99 112 TYR A N 1
ATOM 791 C CA . TYR A 1 132 ? -21.108 -8.195 7.280 1.00 24.72 112 TYR A CA 1
ATOM 792 C C . TYR A 1 132 ? -21.782 -8.648 5.981 1.00 22.18 112 TYR A C 1
ATOM 793 O O . TYR A 1 132 ? -22.802 -8.095 5.561 1.00 22.17 112 TYR A O 1
ATOM 802 N N . ASN A 1 133 ? -21.214 -9.667 5.343 1.00 18.40 113 ASN A N 1
ATOM 803 C CA . ASN A 1 133 ? -21.816 -10.325 4.189 1.00 16.79 113 ASN A CA 1
ATOM 804 C C . ASN A 1 133 ? -22.268 -11.730 4.558 1.00 19.34 113 ASN A C 1
ATOM 805 O O . ASN A 1 133 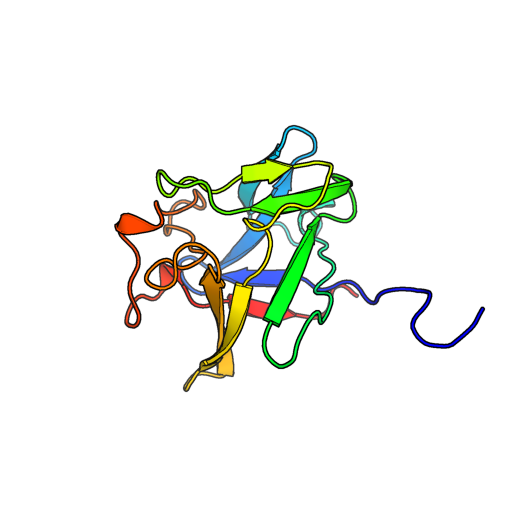? -21.810 -12.315 5.540 1.00 18.98 113 ASN A O 1
ATOM 810 N N . THR A 1 134 ? -23.178 -12.274 3.749 1.00 16.65 114 THR A N 1
ATOM 811 C CA . THR A 1 134 ? -23.472 -13.699 3.753 1.00 17.54 114 THR A CA 1
ATOM 812 C C . THR A 1 134 ? -23.209 -14.282 2.371 1.00 13.93 114 THR A C 1
ATOM 813 O O . THR A 1 134 ? -23.236 -13.574 1.355 1.00 15.55 114 THR A O 1
ATOM 817 N N . TYR A 1 135 ? -22.944 -15.592 2.350 1.00 14.21 115 TYR A N 1
ATOM 818 C CA . TYR A 1 135 ? -22.584 -16.347 1.152 1.00 13.96 115 TYR A CA 1
ATOM 819 C C . TYR A 1 135 ? -23.514 -17.545 1.048 1.00 15.86 115 TYR A C 1
ATOM 820 O O . TYR A 1 135 ? -23.398 -18.511 1.807 1.00 15.97 115 TYR A O 1
ATOM 829 N N . ARG A 1 136 ? -24.448 -17.474 0.106 1.00 16.60 116 ARG A N 1
ATOM 830 C CA . ARG A 1 136 ? -25.525 -18.439 -0.025 1.00 16.00 116 ARG A CA 1
ATOM 831 C C . ARG A 1 136 ? -25.297 -19.268 -1.280 1.00 14.27 116 ARG A C 1
ATOM 832 O O . ARG A 1 136 ? -25.081 -18.712 -2.361 1.00 17.78 116 ARG A O 1
ATOM 840 N N . SER A 1 137 ? -25.320 -20.593 -1.140 1.00 15.37 117 SER A N 1
ATOM 841 C CA . SER A 1 137 ? -25.070 -21.471 -2.286 1.00 15.52 117 SER A CA 1
ATOM 842 C C . SER A 1 137 ? -26.049 -21.208 -3.433 1.00 16.69 117 SER A C 1
ATOM 843 O O . SER A 1 137 ? -27.273 -21.219 -3.241 1.00 18.66 117 SER A O 1
ATOM 846 N N . ARG A 1 138 ? -25.520 -20.988 -4.643 1.00 17.16 118 ARG A N 1
ATOM 847 C CA . ARG A 1 138 ? -26.418 -20.862 -5.790 1.00 20.20 118 ARG A CA 1
ATOM 848 C C . ARG A 1 138 ? -27.037 -22.204 -6.152 1.00 20.32 118 ARG A C 1
ATOM 849 O O . ARG A 1 138 ? -28.200 -22.254 -6.568 1.00 23.01 118 ARG A O 1
ATOM 857 N N . LYS A 1 139 ? -26.289 -23.294 -5.990 1.00 19.06 119 LYS A N 1
ATOM 858 C CA . LYS A 1 139 ? -26.805 -24.617 -6.336 1.00 23.37 119 LYS A CA 1
ATOM 859 C C . LYS A 1 139 ? -27.872 -25.080 -5.347 1.00 21.46 119 LYS A C 1
ATOM 860 O O . LYS A 1 139 ? -28.848 -25.739 -5.736 1.00 22.75 119 LYS A O 1
ATOM 866 N N . TYR A 1 140 ? -27.710 -24.746 -4.066 1.00 19.51 120 TYR A N 1
ATOM 867 C CA . TYR A 1 140 ? -28.588 -25.191 -2.984 1.00 19.67 120 TYR A CA 1
ATOM 868 C C . TYR A 1 140 ? -29.014 -23.936 -2.236 1.00 19.98 120 TYR A C 1
ATOM 869 O O . TYR A 1 140 ? -28.453 -23.602 -1.180 1.00 18.90 120 TYR A O 1
ATOM 878 N N . PRO A 1 141 ? -30.002 -23.211 -2.755 1.00 18.62 121 PRO A N 1
ATOM 879 C CA . PRO A 1 141 ? -30.166 -21.796 -2.398 1.00 18.67 121 PRO A CA 1
ATOM 880 C C . PRO A 1 141 ? -30.820 -21.507 -1.055 1.00 17.77 121 PRO A C 1
ATOM 881 O O . PRO A 1 141 ? -31.088 -20.335 -0.778 1.00 20.84 121 PRO A O 1
ATOM 885 N N . SER A 1 142 ? -31.056 -22.493 -0.186 1.00 17.61 122 SER A N 1
ATOM 886 C CA A SER A 1 142 ? -31.415 -22.247 1.204 0.53 19.96 122 SER A CA 1
ATOM 887 C CA B SER A 1 142 ? -31.402 -22.189 1.195 0.47 19.95 122 SER A CA 1
ATOM 888 C C . SER A 1 142 ? -30.224 -22.353 2.145 1.00 16.65 122 SER A C 1
ATOM 889 O O . SER A 1 142 ? -30.374 -22.106 3.342 1.00 20.03 122 SER A O 1
ATOM 894 N N . TRP A 1 143 ? -29.053 -22.728 1.628 1.00 17.88 123 TRP A N 1
ATOM 895 C CA . TRP A 1 143 ? -27.895 -23.085 2.437 1.00 17.48 123 TRP A CA 1
ATOM 896 C C . TRP A 1 143 ? -26.795 -22.033 2.343 1.00 17.28 123 TRP A C 1
ATOM 897 O O . TRP A 1 143 ? -26.536 -21.482 1.268 1.00 18.11 123 TRP A O 1
ATOM 908 N N . TYR A 1 144 ? -26.140 -21.786 3.479 1.00 17.10 124 TYR A N 1
ATOM 909 C CA . TYR A 1 144 ? -25.106 -20.765 3.612 1.00 15.77 124 TYR A CA 1
ATOM 910 C C . TYR A 1 144 ? -23.771 -21.371 4.030 1.00 16.67 124 TYR A C 1
ATOM 911 O O . TYR A 1 144 ? -23.722 -22.366 4.768 1.00 16.06 124 TYR A O 1
ATOM 920 N N . VAL A 1 145 ? -22.682 -20.740 3.566 1.00 14.85 125 VAL A N 1
ATOM 921 C CA . VAL A 1 145 ? -21.369 -20.922 4.183 1.00 14.49 125 VAL A CA 1
ATOM 922 C C . VAL A 1 145 ? -21.459 -20.445 5.621 1.00 13.94 125 VAL A C 1
ATOM 923 O O . VAL A 1 145 ? -21.971 -19.354 5.893 1.00 15.02 125 VAL A O 1
ATOM 927 N N . ALA A 1 146 ? -20.919 -21.236 6.547 1.00 14.46 126 ALA A N 1
ATOM 928 C CA . ALA A 1 146 ? -21.092 -20.910 7.955 1.00 14.53 126 ALA A CA 1
ATOM 929 C C . ALA A 1 146 ? -20.067 -21.651 8.802 1.00 16.19 126 ALA A C 1
ATOM 930 O O . ALA A 1 146 ? -19.688 -22.781 8.493 1.00 17.08 126 ALA A O 1
ATOM 932 N N . LEU A 1 147 ? -19.655 -21.002 9.895 1.00 16.65 127 LEU A N 1
ATOM 933 C CA . LEU A 1 147 ? -18.810 -21.619 10.909 1.00 16.63 127 LEU A CA 1
ATOM 934 C C . LEU A 1 147 ? -19.525 -21.648 12.248 1.00 20.36 127 LEU A C 1
ATOM 935 O O . LEU A 1 147 ? -20.178 -20.678 12.640 1.00 20.27 127 LEU A O 1
ATOM 940 N N . LYS A 1 148 ? -19.365 -22.764 12.956 1.00 20.35 128 LYS A N 1
ATOM 941 C CA . LYS A 1 148 ? -19.765 -22.848 14.351 1.00 22.90 128 LYS A CA 1
ATOM 942 C C . LYS A 1 148 ? -18.748 -22.118 15.226 1.00 23.28 128 LYS A C 1
ATOM 943 O O . LYS A 1 148 ? -17.632 -21.810 14.804 1.00 24.45 128 LYS A O 1
ATOM 949 N N . ARG A 1 149 ? -19.138 -21.844 16.473 1.00 25.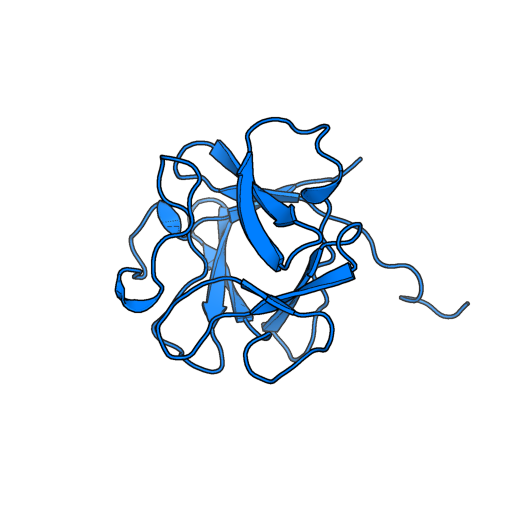92 129 ARG A N 1
ATOM 950 C CA . ARG A 1 149 ? -18.228 -21.099 17.336 1.00 26.21 129 ARG A CA 1
ATOM 951 C C . ARG A 1 149 ? -17.027 -21.918 17.791 1.00 26.29 129 ARG A C 1
ATOM 952 O O . ARG A 1 149 ? -16.150 -21.373 18.472 1.00 27.56 129 ARG A O 1
ATOM 960 N N . THR A 1 150 ? -16.964 -23.200 17.426 1.00 26.95 130 THR A N 1
ATOM 961 C CA . THR A 1 150 ? -15.768 -24.007 17.624 1.00 29.54 130 THR A CA 1
ATOM 962 C C . THR A 1 150 ? -14.725 -23.781 16.542 1.00 33.99 130 THR A C 1
ATOM 963 O O . THR A 1 150 ? -13.568 -24.182 16.721 1.00 33.86 130 THR A O 1
ATOM 967 N N . GLY A 1 151 ? -15.100 -23.158 15.430 1.00 25.23 131 GLY A N 1
ATOM 968 C CA . GLY A 1 151 ? -14.220 -23.021 14.292 1.00 25.31 131 GLY A CA 1
ATOM 969 C C . GLY A 1 151 ? -14.402 -24.079 13.227 1.00 26.57 131 GLY A C 1
ATOM 970 O O . GLY A 1 151 ? -13.745 -24.000 12.180 1.00 26.27 131 GLY A O 1
ATOM 971 N N . GLN A 1 152 ? -15.260 -25.068 13.460 1.00 27.74 132 GLN A N 1
ATOM 972 C CA . GLN A 1 152 ? -15.596 -26.041 12.435 1.00 24.14 132 GLN A CA 1
ATOM 973 C C . GLN A 1 152 ? -16.792 -25.539 11.637 1.00 22.92 132 GLN A C 1
ATOM 974 O O . GLN A 1 152 ? -17.614 -24.770 12.141 1.00 25.15 132 GLN A O 1
ATOM 980 N N . TYR A 1 153 ? -16.883 -25.980 10.384 1.00 23.14 133 TYR A N 1
ATOM 981 C CA . TYR A 1 153 ? -17.996 -25.547 9.553 1.00 20.07 133 TYR A CA 1
ATOM 982 C C . TYR A 1 153 ? -19.316 -26.086 10.082 1.00 22.30 133 TYR A C 1
ATOM 983 O O . TYR A 1 153 ? -19.373 -27.125 10.749 1.00 24.38 133 TYR A O 1
ATOM 992 N N . LYS A 1 154 ? -20.382 -25.363 9.768 1.00 19.47 134 LYS A N 1
ATOM 993 C CA . LYS A 1 154 ? -21.742 -25.749 10.109 1.00 22.27 134 LYS A CA 1
ATOM 994 C C . LYS A 1 154 ? -22.412 -26.326 8.872 1.00 20.47 134 LYS A C 1
ATOM 995 O O . LYS A 1 154 ? -22.369 -25.724 7.794 1.00 20.97 134 LYS A O 1
ATOM 1001 N N . LEU A 1 155 ? -23.020 -27.498 9.023 1.00 22.28 135 LEU A N 1
ATOM 1002 C CA . LEU A 1 155 ? -23.676 -28.150 7.900 1.00 23.39 135 LEU A CA 1
ATOM 1003 C C . LEU A 1 155 ? -24.687 -27.208 7.253 1.00 23.67 135 LEU A C 1
ATOM 1004 O O . LEU A 1 155 ? -25.468 -26.542 7.939 1.00 22.64 135 LEU A O 1
ATOM 1009 N N . GLY A 1 156 ? -24.664 -27.157 5.919 1.00 21.40 136 GLY A N 1
ATOM 1010 C CA . GLY A 1 156 ? -25.502 -26.201 5.202 1.00 21.85 136 GLY A CA 1
ATOM 1011 C C . GLY A 1 156 ? -26.977 -26.318 5.538 1.00 23.49 136 GLY A C 1
ATOM 1012 O O . GLY A 1 156 ? -27.678 -25.311 5.648 1.00 24.97 136 GLY A O 1
ATOM 1013 N N . SER A 1 157 ? -27.464 -27.549 5.725 1.00 24.79 137 SER A N 1
ATOM 1014 C CA . SER A 1 157 ? -28.878 -27.763 6.013 1.00 27.93 137 SER A CA 1
ATOM 1015 C C . SER A 1 157 ? -29.279 -27.228 7.382 1.00 26.28 137 SER A C 1
ATOM 1016 O O . SER A 1 157 ? -30.478 -27.070 7.648 1.00 30.21 137 SER A O 1
ATOM 1019 N N . LYS A 1 158 ? -28.311 -26.943 8.253 1.00 24.69 138 LYS A N 1
ATOM 1020 C CA . LYS A 1 158 ? -28.588 -26.369 9.561 1.00 23.61 138 LYS A CA 1
ATOM 1021 C C . LYS A 1 158 ? -28.503 -24.849 9.573 1.00 27.01 138 LYS A C 1
ATOM 1022 O O . LYS A 1 158 ? -28.823 -24.235 10.596 1.00 26.93 138 LYS A O 1
ATOM 1028 N N . THR A 1 159 ? -28.080 -24.227 8.472 1.00 23.12 139 THR A N 1
ATOM 1029 C CA . THR A 1 159 ? -27.952 -22.780 8.426 1.00 21.76 139 THR A CA 1
ATOM 1030 C C . THR 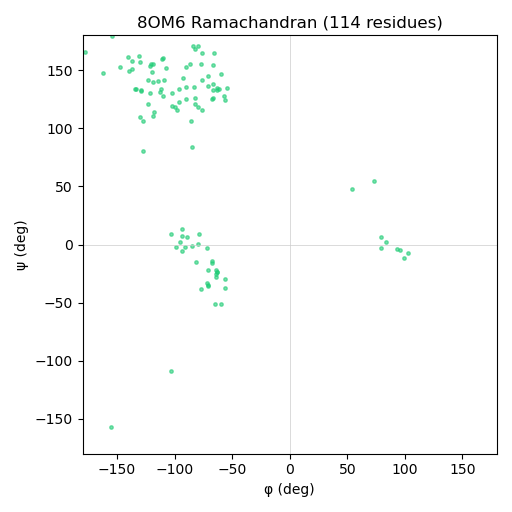A 1 159 ? -29.290 -22.125 8.096 1.00 22.86 139 THR A C 1
ATOM 1031 O O . THR A 1 159 ? -30.266 -22.784 7.727 1.00 23.91 139 THR A O 1
ATOM 1035 N N . GLY A 1 160 ? -29.311 -20.798 8.218 1.00 21.92 140 GLY A N 1
ATOM 1036 C CA . GLY A 1 160 ? -30.497 -20.003 7.988 1.00 23.83 140 GLY A CA 1
ATOM 1037 C C . GLY A 1 160 ? -30.213 -18.521 8.151 1.00 25.49 140 GLY A C 1
ATOM 1038 O O . GLY A 1 160 ? -29.194 -18.125 8.719 1.00 23.40 140 GLY A O 1
ATOM 1039 N N . PRO A 1 161 ? -31.131 -17.674 7.676 1.00 24.36 141 PRO A N 1
ATOM 1040 C CA . PRO A 1 161 ? -30.818 -16.238 7.526 1.00 27.22 141 PRO A CA 1
ATOM 1041 C C . PRO A 1 161 ? -30.514 -15.470 8.810 1.00 32.04 141 PRO A C 1
ATOM 1042 O O . PRO A 1 161 ? -29.817 -14.449 8.740 1.00 39.49 141 PRO A O 1
ATOM 1046 N N . GLY A 1 162 ? -31.001 -15.898 9.969 1.00 32.68 142 GLY A N 1
ATOM 1047 C CA . GLY A 1 162 ? -30.806 -15.128 11.184 1.00 31.98 142 GLY A CA 1
ATOM 1048 C C . GLY A 1 162 ? -29.603 -15.479 12.038 1.00 34.13 142 GLY A C 1
ATOM 1049 O O . GLY A 1 162 ? -29.465 -14.933 13.138 1.00 32.30 142 GLY A O 1
ATOM 1050 N N . GLN A 1 163 ? -28.715 -16.349 11.567 1.00 27.41 143 GLN A N 1
ATOM 1051 C CA . GLN A 1 163 ? -27.690 -16.934 12.418 1.00 25.57 143 GLN A CA 1
ATOM 1052 C C . GLN A 1 163 ? -26.397 -16.130 12.384 1.00 23.90 143 GLN A C 1
ATOM 1053 O O . GLN A 1 163 ? -25.985 -15.619 11.338 1.00 25.30 143 GLN A O 1
ATOM 1059 N N . LYS A 1 164 ? -25.740 -16.049 13.539 1.00 22.54 144 LYS A N 1
ATOM 1060 C CA . LYS A 1 164 ? -24.421 -15.438 13.587 1.00 23.43 144 LYS A CA 1
ATOM 1061 C C . LYS A 1 164 ? -23.420 -16.239 12.759 1.00 20.83 144 LYS A C 1
ATOM 1062 O O . LYS A 1 164 ? -22.443 -15.679 12.247 1.00 19.60 144 LYS A O 1
ATOM 1068 N N . ALA A 1 165 ? -23.659 -17.548 12.616 1.00 20.53 145 ALA A N 1
ATOM 1069 C CA . ALA A 1 165 ? -22.721 -18.437 11.944 1.00 19.03 145 ALA A CA 1
ATOM 1070 C C . ALA A 1 165 ? -22.518 -18.093 10.478 1.00 17.31 145 ALA A C 1
ATOM 1071 O O . ALA A 1 165 ? -21.478 -18.467 9.924 1.00 18.54 145 ALA A O 1
ATOM 1073 N N . ILE A 1 166 ? -23.474 -17.409 9.837 1.00 17.19 146 ILE A N 1
ATOM 1074 C CA . ILE A 1 166 ? -23.400 -17.136 8.400 1.00 16.00 146 ILE A CA 1
ATOM 1075 C C . ILE A 1 166 ? -22.802 -15.775 8.077 1.00 16.10 146 ILE A C 1
ATOM 1076 O O . ILE A 1 166 ? -22.691 -15.421 6.893 1.00 16.70 146 ILE A O 1
ATOM 1081 N N . LEU A 1 167 ? -22.372 -15.010 9.083 1.00 17.91 147 LEU A N 1
ATOM 1082 C CA . LEU A 1 167 ? -21.944 -13.630 8.869 1.00 18.23 147 LEU A CA 1
ATOM 1083 C C . LEU A 1 167 ? -20.433 -13.573 8.721 1.00 16.73 147 LEU A C 1
ATOM 1084 O O . LEU A 1 167 ? -19.704 -13.963 9.646 1.00 18.10 147 LEU A O 1
ATOM 1089 N N . PHE A 1 168 ? -19.958 -13.030 7.593 1.00 15.81 148 PHE A N 1
ATOM 1090 C CA . PHE A 1 168 ? -18.528 -12.881 7.340 1.00 14.89 148 PHE A CA 1
ATOM 1091 C C . PHE A 1 168 ? -18.193 -11.461 6.913 1.00 18.38 148 PHE A C 1
ATOM 1092 O O . PHE A 1 168 ? -18.825 -10.916 6.003 1.00 17.02 148 PHE A O 1
ATOM 1100 N N . LEU A 1 169 ? -17.148 -10.883 7.519 1.00 16.98 149 LEU A N 1
ATOM 1101 C CA . LEU A 1 169 ? -16.699 -9.545 7.164 1.00 20.31 149 LEU A CA 1
ATOM 1102 C C . LEU A 1 169 ? -15.467 -9.660 6.281 1.00 18.74 149 LEU A C 1
ATOM 1103 O O . LEU A 1 169 ? -14.457 -10.222 6.731 1.00 18.68 149 LEU A O 1
ATOM 1108 N N . PRO A 1 170 ? -15.483 -9.173 5.037 1.00 19.47 150 PRO A N 1
ATOM 1109 C CA . PRO A 1 170 ? -14.244 -9.137 4.250 1.00 22.24 150 PRO A CA 1
ATOM 1110 C C . PRO A 1 170 ? -13.269 -8.151 4.874 1.00 24.30 150 PRO A C 1
ATOM 1111 O O . PRO A 1 170 ? -13.638 -7.025 5.215 1.00 24.73 150 PRO A O 1
ATOM 1115 N N . MET A 1 171 ? -12.020 -8.582 5.021 1.00 22.43 151 MET A N 1
ATOM 1116 C CA . MET A 1 171 ? -10.984 -7.763 5.630 1.00 24.72 151 MET A CA 1
ATOM 1117 C C . MET A 1 171 ? -9.758 -7.750 4.739 1.00 28.26 151 MET A C 1
ATOM 1118 O O . MET A 1 171 ? -9.539 -8.651 3.926 1.00 24.14 151 MET A O 1
ATOM 1123 N N . SER A 1 172 ? -8.958 -6.703 4.907 1.00 31.74 152 SER A N 1
ATOM 1124 C CA . SER A 1 172 ? -7.727 -6.583 4.145 1.00 32.22 152 SER A CA 1
ATOM 1125 C C . SER A 1 172 ? -6.747 -7.669 4.561 1.00 25.51 152 SER A C 1
ATOM 1126 O O . SER A 1 172 ? -6.605 -7.985 5.749 1.00 29.54 152 SER A O 1
ATOM 1129 N N . ALA A 1 173 ? -6.087 -8.258 3.568 1.00 29.93 153 ALA A N 1
ATOM 1130 C CA . ALA A 1 173 ? -5.043 -9.244 3.792 1.00 31.55 153 ALA A CA 1
ATOM 1131 C C . ALA A 1 173 ? -3.656 -8.619 3.833 1.00 36.46 153 ALA A C 1
ATOM 1132 O O . ALA A 1 173 ? -2.658 -9.344 3.772 1.00 42.30 153 ALA A O 1
ATOM 1134 N N . LYS A 1 174 ? -3.573 -7.296 3.934 1.00 38.47 154 LYS A N 1
ATOM 1135 C CA . LYS A 1 174 ? -2.288 -6.609 3.977 1.00 45.33 154 LYS A CA 1
ATOM 1136 C C . LYS A 1 174 ? -1.791 -6.503 5.415 1.00 51.82 154 LYS A C 1
ATOM 1137 O O . LYS A 1 174 ? -1.381 -7.497 6.014 1.00 58.83 154 LYS A O 1
#

Radius of gyration: 13.45 Å; Cα contacts (8 Å, |Δi|>4): 352; chains: 1; bounding box: 31×29×36 Å

Foldseek 3Di:
DDPPPDFFWKWWFQQAQTFTWFADLVWFIWTHNPLPDLRRTWGWDDDDVQKTWIARPVSCWTWFADPFQDITTHNDDDLRRMWRWAQDPVRWIFTAGPVHGQFTFFHHSVGHTDRRVPDHDPDSGRTIHIHHSD

GO terms:
  GO:0005515 protein binding (F, IPI)
  GO:0090722 receptor-receptor interaction (F, IDA)
  GO:0005576 extracellular region (C, IDA)
  GO:0042660 positive regulation of cell fate specification (P, IDA)
  GO:0008284 positive regulation of cell population proliferation (P, IDA)
  GO:0008284 positive regulation of cell population proliferation (P, IGI)
  GO:0008543 fibroblast growth factor receptor signaling pathway (P, IGI)
  GO:0005104 fibroblast growth factor receptor binding (F, IPI)
  GO:0008543 fibroblast growth factor receptor signaling pathway (P, IPI)
  GO:0043536 positive regulation of blood vessel endothelial cell migration (P, IDA)
  GO:0045766 positive regulation of angiogenesis (P, IDA)
  GO:0051209 release of sequestered calcium ion into cytosol (P, IDA)
  GO:0051897 positive regulation of phosphatidylinositol 3-kinase/protein kinase B signal transduction (P, IDA)
  GO:0008543 fibroblast growth factor receptor signaling pathway (P, IDA)
  GO:0045765 regulation of angiogenesis (P, TAS)
  GO:0042060 wound healing (P, TAS)
  GO:0048598 embryonic morphogenesis (P, TAS)
  GO:1903672 positive regulation of sprouting angiogenesis (P, IMP)
  GO:0005576 extracellular region (C, TAS)
  GO:0009887 animal organ morphogenesis (P, TAS)

B-factor: mean 27.59, std 9.09, range [13.27, 100.03]

Sequence (134 aa):
FPPGHFKDPKLLYCKNGGFFLRIHPDGRVDGTRDKSSDPFIKLQLLQAEERGVVSIKGVCANRYLAMMKEEDGRLLYAIKNVVTDECFFFERLEEENNYNTYRSRKYPSSWYVALKRTGQYKLGSKTGPGQKAILFLPMSAK

Solvent-accessible surface area: 7124 Å² total; per-residue (Å²): 185,97,140,57,83,164,86,83,38,70,3,1,62,0,78,15,31,11,16,13,0,46,0,20,72,90,6,134,7,12,10,18,155,79,110,99,20,71,55,0,76,0,43,41,74,81,75,92,233,44,2,10,1,0,42,0,60,69,6,67,56,50,0,0,1,37,111,58,0,108,7,63,1,27,110,117,74,62,75,21,0,31,0,58,64,89,128,40,188,72,103,24,14,0,0,63,0,83,88,46,73,85,54,10,1,0,0,80,181,95,2,99,60,37,63,0,64,105,16,12,101,80,53,118,3,0,20,0,48,43,51,70,6,172

Secondary structure (DSSP, 8-state):
--TT-SPPPEEEEETTTTEEEEE-TTS-EEEES-TT-GGG-EEEEE-STTEEEEEETTTTEEEEE-TTS-EEEESS--GGG-EEEEE-TTS-EEEEESSSTT-B--B-TTSBBPPGGG--TT-GGG-EEEEE--

Organism: Homo sapiens (NCBI:txid9606)